Protein AF-A0A395GVX5-F1 (afdb_monomer_lite)

Organism: NCBI:txid1448316

pLDDT: mean 80.96, std 16.21, range [42.03, 97.31]

Radius of gyration: 19.04 Å; chains: 1; bounding box: 43×29×64 Å

Structure (mmCIF, N/CA/C/O backbone):
data_AF-A0A395GVX5-F1
#
_entry.id   AF-A0A395GVX5-F1
#
loop_
_atom_site.group_PDB
_atom_site.id
_atom_site.type_symbol
_atom_site.label_atom_id
_atom_site.label_alt_id
_atom_site.label_comp_id
_atom_site.label_asym_id
_atom_site.label_entity_id
_atom_site.label_seq_id
_atom_site.pdbx_PDB_ins_code
_atom_site.Cartn_x
_atom_site.Cartn_y
_atom_site.Cartn_z
_atom_site.occupancy
_atom_site.B_iso_or_equiv
_atom_site.auth_seq_id
_atom_site.auth_comp_id
_atom_site.auth_asym_id
_atom_site.auth_atom_id
_atom_site.pdbx_PDB_model_num
ATOM 1 N N . MET A 1 1 ? 7.793 7.051 -9.175 1.00 59.38 1 MET A N 1
ATOM 2 C CA . MET A 1 1 ? 7.601 5.853 -8.317 1.00 59.38 1 MET A CA 1
ATOM 3 C C . MET A 1 1 ? 7.991 6.024 -6.845 1.00 59.38 1 MET A C 1
ATOM 5 O O . MET A 1 1 ? 7.392 5.343 -6.021 1.00 59.38 1 MET A O 1
ATOM 9 N N . LYS A 1 2 ? 8.926 6.912 -6.462 1.00 66.81 2 LYS A N 1
ATOM 10 C CA . LYS A 1 2 ? 9.374 7.057 -5.055 1.00 66.81 2 LYS A CA 1
ATOM 11 C C . LYS A 1 2 ? 8.249 7.344 -4.039 1.00 66.81 2 LYS A C 1
ATOM 13 O O . LYS A 1 2 ? 8.355 6.926 -2.895 1.00 66.81 2 LYS A O 1
ATOM 18 N N . ASN A 1 3 ? 7.146 7.959 -4.472 1.00 83.06 3 ASN A N 1
ATOM 19 C CA . ASN A 1 3 ? 6.045 8.360 -3.585 1.00 83.06 3 ASN A CA 1
ATOM 20 C C . ASN A 1 3 ? 4.983 7.269 -3.339 1.00 83.06 3 ASN A C 1
ATOM 22 O O . ASN A 1 3 ? 4.043 7.501 -2.583 1.00 83.06 3 ASN A O 1
ATOM 26 N N . HIS A 1 4 ? 5.107 6.082 -3.946 1.00 89.50 4 HIS A N 1
ATOM 27 C CA . HIS A 1 4 ? 4.132 5.007 -3.744 1.00 89.50 4 HIS A CA 1
ATOM 28 C C . HIS A 1 4 ? 4.193 4.446 -2.311 1.00 89.50 4 HIS A C 1
ATOM 30 O O . HIS A 1 4 ? 5.274 4.316 -1.734 1.00 89.50 4 HIS A O 1
ATOM 36 N N . VAL A 1 5 ? 3.044 4.076 -1.730 1.00 92.62 5 VAL A N 1
ATOM 37 C CA . VAL A 1 5 ? 2.957 3.599 -0.333 1.00 92.62 5 VAL A CA 1
ATOM 38 C C . VAL A 1 5 ? 3.856 2.387 -0.055 1.00 92.62 5 VAL A C 1
ATOM 40 O O . VAL A 1 5 ? 4.519 2.356 0.978 1.00 92.62 5 VAL A O 1
ATOM 43 N N . LEU A 1 6 ? 3.973 1.452 -1.005 1.00 92.75 6 LEU A N 1
ATOM 44 C CA . LEU A 1 6 ? 4.831 0.265 -0.865 1.00 92.75 6 LEU A CA 1
ATOM 45 C C . LEU A 1 6 ? 6.331 0.602 -0.807 1.00 92.75 6 LEU A C 1
ATOM 47 O O . LEU A 1 6 ? 7.104 -0.169 -0.251 1.00 92.75 6 LEU A O 1
ATOM 51 N N . ASN A 1 7 ? 6.739 1.758 -1.340 1.00 91.44 7 ASN A N 1
ATOM 52 C CA . ASN A 1 7 ? 8.127 2.222 -1.270 1.00 91.44 7 ASN A CA 1
ATOM 53 C C . ASN A 1 7 ? 8.412 2.972 0.037 1.00 91.44 7 ASN A C 1
ATOM 55 O O . ASN A 1 7 ? 9.521 2.901 0.556 1.00 91.44 7 ASN A O 1
ATOM 59 N N . ARG A 1 8 ? 7.408 3.668 0.586 1.00 90.31 8 ARG A N 1
ATOM 60 C CA . ARG A 1 8 ? 7.522 4.392 1.864 1.00 90.31 8 ARG A CA 1
ATOM 61 C C . ARG A 1 8 ? 7.484 3.463 3.076 1.00 90.31 8 ARG A C 1
ATOM 63 O O . ARG A 1 8 ? 8.057 3.796 4.106 1.00 90.31 8 ARG A O 1
ATOM 70 N N . LEU A 1 9 ? 6.827 2.308 2.952 1.00 91.31 9 LEU A N 1
ATOM 71 C CA . LEU A 1 9 ? 6.644 1.333 4.029 1.00 91.31 9 LEU A CA 1
ATOM 72 C C . LEU A 1 9 ? 7.238 -0.035 3.648 1.00 91.31 9 LEU A C 1
ATOM 74 O O . LEU A 1 9 ? 6.489 -0.985 3.414 1.00 91.31 9 LEU A O 1
ATOM 78 N N . PRO A 1 10 ? 8.576 -0.170 3.580 1.00 84.38 10 PRO A N 1
ATOM 79 C CA . PRO A 1 10 ? 9.216 -1.390 3.086 1.00 84.38 10 PRO A CA 1
ATOM 80 C C . PRO A 1 10 ? 9.261 -2.538 4.108 1.00 84.38 10 PRO A C 1
ATOM 82 O O . PRO A 1 10 ? 9.534 -3.671 3.726 1.00 84.38 10 PRO A O 1
ATOM 85 N N . ALA A 1 11 ? 9.040 -2.272 5.401 1.00 89.44 11 ALA A N 1
ATOM 86 C CA . ALA A 1 11 ? 9.133 -3.302 6.439 1.00 89.44 11 ALA A CA 1
ATOM 87 C C . ALA A 1 11 ? 7.862 -4.174 6.494 1.00 89.44 11 ALA A C 1
ATOM 89 O O . ALA A 1 11 ? 6.826 -3.697 6.959 1.00 89.44 11 ALA A O 1
ATOM 90 N N . SER A 1 12 ? 7.967 -5.434 6.053 1.00 89.69 12 SER A N 1
ATOM 91 C CA . SER A 1 12 ? 6.895 -6.449 6.074 1.00 89.69 12 SER A CA 1
ATOM 92 C C . SER A 1 12 ? 6.559 -6.952 7.480 1.00 89.69 12 SER A C 1
ATOM 94 O O . SER A 1 12 ? 5.416 -7.287 7.782 1.00 89.69 12 SER A O 1
ATOM 96 N N . GLU A 1 13 ? 7.532 -6.968 8.387 1.00 90.81 13 GLU A N 1
ATOM 97 C CA . GLU A 1 13 ? 7.324 -7.477 9.751 1.00 90.81 13 GLU A CA 1
ATOM 98 C C . GLU A 1 13 ? 6.543 -6.493 10.640 1.00 90.81 13 GLU A C 1
ATOM 100 O O . GLU A 1 13 ? 6.041 -6.850 11.703 1.00 90.81 13 GLU A O 1
ATOM 105 N N . SER A 1 14 ? 6.401 -5.236 10.204 1.00 93.31 14 SER A N 1
ATOM 106 C CA . SER A 1 14 ? 5.676 -4.211 10.953 1.00 93.31 14 SER A CA 1
ATOM 107 C C . SER A 1 14 ? 4.174 -4.311 10.702 1.00 93.31 14 SER A C 1
ATOM 109 O O . SER A 1 14 ? 3.669 -3.897 9.656 1.00 93.31 14 SER A O 1
ATOM 111 N N . LEU A 1 15 ? 3.426 -4.768 11.710 1.00 91.81 15 LEU A N 1
ATOM 112 C CA . LEU A 1 15 ? 1.962 -4.779 11.659 1.00 91.81 15 LEU A CA 1
ATOM 113 C C . LEU A 1 15 ? 1.387 -3.385 11.356 1.00 91.81 15 LEU A C 1
ATOM 115 O O . LEU A 1 15 ? 0.422 -3.267 10.603 1.00 91.81 15 LEU A O 1
ATOM 119 N N . ALA A 1 16 ? 1.991 -2.321 11.892 1.00 92.50 16 ALA A N 1
ATOM 120 C CA . ALA A 1 16 ? 1.568 -0.950 11.623 1.00 92.50 16 ALA A CA 1
ATOM 121 C C . ALA A 1 16 ? 1.698 -0.586 10.137 1.00 92.50 16 ALA A C 1
ATOM 123 O O . ALA A 1 16 ? 0.778 0.007 9.571 1.00 92.50 16 ALA A O 1
ATOM 124 N N . HIS A 1 17 ? 2.795 -0.989 9.488 1.00 94.25 17 HIS A N 1
ATOM 125 C CA . HIS A 1 17 ? 2.986 -0.776 8.053 1.00 94.25 17 HIS A CA 1
ATOM 126 C C . HIS A 1 17 ? 1.974 -1.574 7.235 1.00 94.25 17 HIS A C 1
ATOM 128 O O . HIS A 1 17 ? 1.337 -1.019 6.338 1.00 94.25 17 HIS A O 1
ATOM 134 N N . ASN A 1 18 ? 1.764 -2.841 7.593 1.00 95.19 18 ASN A N 1
ATOM 135 C CA . ASN A 1 18 ? 0.826 -3.723 6.902 1.00 95.19 18 ASN A CA 1
ATOM 136 C C . ASN A 1 18 ? -0.593 -3.159 6.969 1.00 95.19 18 ASN A C 1
ATOM 138 O O . ASN A 1 18 ? -1.286 -3.060 5.959 1.00 95.19 18 ASN A O 1
ATOM 142 N N . VAL A 1 19 ? -1.011 -2.701 8.150 1.00 94.69 19 VAL A N 1
ATOM 143 C CA . VAL A 1 19 ? -2.326 -2.087 8.344 1.00 94.69 19 VAL A CA 1
ATOM 144 C C . VAL A 1 19 ? -2.437 -0.753 7.615 1.00 94.69 19 VAL A C 1
ATOM 146 O O . VAL A 1 19 ? -3.494 -0.454 7.061 1.00 94.69 19 VAL A O 1
ATOM 149 N N . HIS A 1 20 ? -1.369 0.044 7.553 1.00 95.00 20 HIS A N 1
ATOM 150 C CA . HIS A 1 20 ? -1.375 1.276 6.764 1.00 95.00 20 HIS A CA 1
ATOM 151 C C . HIS A 1 20 ? -1.548 0.997 5.270 1.00 95.00 20 HIS A C 1
ATOM 153 O O . HIS A 1 20 ? -2.357 1.652 4.622 1.00 95.00 20 HIS A O 1
ATOM 159 N N . ILE A 1 21 ? -0.884 -0.024 4.728 1.00 95.31 21 ILE A N 1
ATOM 160 C CA . ILE A 1 21 ? -1.074 -0.455 3.335 1.00 95.31 21 ILE A CA 1
ATOM 161 C C . ILE A 1 21 ? -2.491 -1.008 3.121 1.00 95.31 21 ILE A C 1
ATOM 163 O O . ILE A 1 21 ? -3.134 -0.685 2.122 1.00 95.31 21 ILE A O 1
ATOM 167 N N . LEU A 1 22 ? -3.040 -1.767 4.076 1.00 95.69 22 LEU A N 1
ATOM 168 C CA . LEU A 1 22 ? -4.428 -2.237 4.010 1.00 95.69 22 LEU A CA 1
ATOM 169 C C . LEU A 1 22 ? -5.437 -1.080 3.944 1.00 95.69 22 LEU A C 1
ATOM 171 O O . LEU A 1 22 ? -6.472 -1.239 3.302 1.00 95.69 22 LEU A O 1
ATOM 175 N N . LYS A 1 23 ? -5.151 0.091 4.533 1.00 94.50 23 LYS A N 1
ATOM 176 C CA . LYS A 1 23 ? -5.996 1.292 4.376 1.00 94.50 23 LYS A CA 1
ATOM 177 C C . LYS A 1 23 ? -6.013 1.816 2.937 1.00 94.50 23 LYS A C 1
ATOM 179 O O . LYS A 1 23 ? -7.034 2.343 2.507 1.00 94.50 23 LYS A O 1
ATOM 184 N N . TYR A 1 24 ? -4.922 1.647 2.188 1.00 93.94 24 TYR A N 1
ATOM 185 C CA . TYR A 1 24 ? -4.872 1.991 0.763 1.00 93.94 24 TYR A CA 1
ATOM 186 C C . TYR A 1 24 ? -5.654 0.997 -0.101 1.00 93.94 24 TYR A C 1
ATOM 188 O O . TYR A 1 24 ? -6.373 1.419 -1.004 1.00 93.94 24 TYR A O 1
ATOM 196 N N . ILE A 1 25 ? -5.535 -0.305 0.182 1.00 94.00 25 ILE A N 1
ATOM 197 C CA . ILE A 1 25 ? -6.162 -1.372 -0.620 1.00 94.00 25 ILE A CA 1
ATOM 198 C C . ILE A 1 25 ? -7.657 -1.524 -0.292 1.00 94.00 25 ILE A C 1
ATOM 200 O O . ILE A 1 25 ? -8.484 -1.672 -1.190 1.00 94.00 25 ILE A O 1
ATOM 204 N N . PHE A 1 26 ? -8.028 -1.452 0.990 1.00 94.19 26 PHE A N 1
ATOM 205 C CA . PHE A 1 26 ? -9.395 -1.656 1.486 1.00 94.19 26 PHE A CA 1
ATOM 206 C C . PHE A 1 26 ? -9.944 -0.438 2.254 1.00 94.19 26 PHE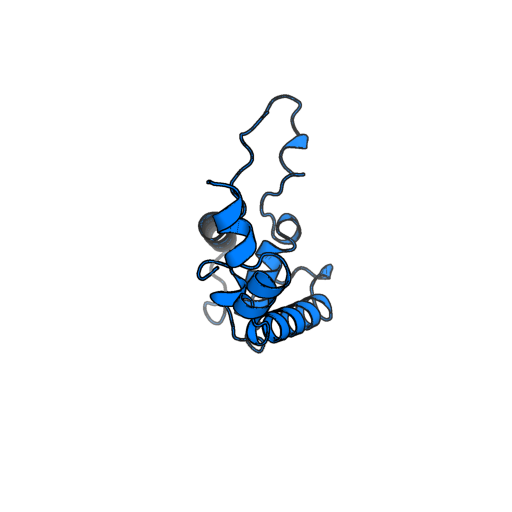 A C 1
ATOM 208 O O . PHE A 1 26 ? -10.442 -0.599 3.373 1.00 94.19 26 PHE A O 1
ATOM 215 N N . PRO A 1 27 ? -9.935 0.775 1.670 1.00 92.25 27 PRO A N 1
ATOM 216 C CA . PRO A 1 27 ? -10.282 2.018 2.366 1.00 92.25 27 PRO A CA 1
ATOM 217 C C . PRO A 1 27 ? -11.642 1.951 3.075 1.00 92.25 27 PRO A C 1
ATOM 219 O O . PRO A 1 27 ? -11.751 2.294 4.252 1.00 92.25 27 PRO A O 1
ATOM 222 N N . LYS A 1 28 ? -12.658 1.377 2.417 1.00 90.38 28 LYS A N 1
ATOM 223 C CA . LYS A 1 28 ? -14.019 1.254 2.963 1.00 90.38 28 LYS A CA 1
ATOM 224 C C . LYS A 1 28 ? -14.085 0.445 4.267 1.00 90.38 28 LYS A C 1
ATOM 226 O O . LYS A 1 28 ? -14.898 0.757 5.130 1.00 90.38 28 LYS A O 1
ATOM 231 N N . GLN A 1 29 ? -13.229 -0.568 4.447 1.00 90.75 29 GLN A N 1
ATOM 232 C CA . GLN A 1 29 ? -13.184 -1.364 5.688 1.00 90.75 29 GLN A CA 1
ATOM 233 C C . GLN A 1 29 ? -12.630 -0.563 6.877 1.00 90.75 29 GLN A C 1
ATOM 235 O O . GLN A 1 29 ? -12.897 -0.903 8.027 1.00 90.75 29 GLN A O 1
ATOM 240 N N . PHE A 1 30 ? -11.894 0.514 6.598 1.00 90.94 30 PHE A N 1
ATOM 241 C CA . PHE A 1 30 ? -11.367 1.456 7.585 1.00 90.94 30 PHE A CA 1
ATOM 242 C C . PHE A 1 30 ? -12.194 2.747 7.676 1.00 90.94 30 PHE A C 1
ATOM 244 O O . PHE A 1 30 ? -11.767 3.695 8.330 1.00 90.94 30 PHE A O 1
ATOM 251 N N . GLY A 1 31 ? -13.370 2.793 7.038 1.00 88.31 31 GLY A N 1
ATOM 252 C CA . GLY A 1 31 ? -14.224 3.983 7.008 1.00 88.31 31 GLY A CA 1
ATOM 253 C C . GLY A 1 31 ? -13.680 5.122 6.142 1.00 88.31 31 GLY A C 1
ATOM 254 O O . GLY A 1 31 ? -14.133 6.252 6.285 1.00 88.31 31 GLY A O 1
ATOM 255 N N . LEU A 1 32 ? -12.715 4.834 5.267 1.00 89.94 32 LEU A N 1
ATOM 256 C CA . LEU A 1 32 ? -12.169 5.783 4.302 1.00 89.94 32 LEU A CA 1
ATOM 257 C C . LEU A 1 32 ? -13.008 5.770 3.016 1.00 89.94 32 LEU A C 1
ATOM 259 O O . LEU A 1 32 ? -13.599 4.752 2.637 1.00 89.94 32 LEU A O 1
ATOM 263 N N . HIS A 1 33 ? -13.028 6.904 2.330 1.00 88.88 33 HIS A N 1
ATOM 264 C CA . HIS A 1 33 ? -13.742 7.135 1.087 1.00 88.88 33 HIS A CA 1
ATOM 265 C C . HIS A 1 33 ? -13.130 6.336 -0.073 1.00 88.88 33 HIS A C 1
ATOM 267 O O . HIS A 1 33 ? -11.909 6.242 -0.237 1.00 88.88 33 HIS A O 1
ATOM 273 N N . ASN A 1 34 ? -13.975 5.796 -0.949 1.00 87.06 34 ASN A N 1
ATOM 274 C CA . ASN A 1 34 ? -13.549 5.223 -2.224 1.00 87.06 34 ASN A CA 1
ATOM 275 C C . ASN A 1 34 ? -14.446 5.692 -3.378 1.00 87.06 34 ASN A C 1
ATOM 277 O O . ASN A 1 34 ? -15.431 6.387 -3.159 1.00 87.06 34 ASN A O 1
ATOM 281 N N . ILE A 1 35 ? -14.123 5.284 -4.606 1.00 81.62 35 ILE A N 1
ATOM 282 C CA . ILE A 1 35 ? -14.907 5.627 -5.808 1.00 81.62 35 ILE A CA 1
ATOM 283 C C . ILE A 1 35 ? -16.371 5.166 -5.746 1.00 81.62 35 ILE A C 1
ATOM 285 O O . ILE A 1 35 ? -17.211 5.674 -6.474 1.00 81.62 35 ILE A O 1
ATOM 289 N N . PHE A 1 36 ? -16.684 4.207 -4.874 1.00 79.12 36 PHE A N 1
ATOM 290 C CA . PHE A 1 36 ? -18.030 3.673 -4.688 1.00 79.12 36 PHE A CA 1
ATOM 291 C C . PHE A 1 36 ? -18.772 4.337 -3.518 1.00 79.12 36 PHE A C 1
ATOM 293 O O . PHE A 1 36 ? -19.904 3.961 -3.230 1.00 79.12 36 PHE A O 1
ATOM 300 N N . SER A 1 37 ? -18.146 5.282 -2.808 1.00 73.06 37 SER A N 1
ATOM 301 C CA . SER A 1 37 ? -18.757 5.996 -1.682 1.00 73.06 37 SER A CA 1
ATOM 302 C C . SER A 1 37 ? -19.632 7.165 -2.146 1.00 73.06 37 SER A C 1
ATOM 304 O O . SER A 1 37 ? -20.688 7.395 -1.556 1.00 73.06 37 SER A O 1
ATOM 306 N N . SER A 1 38 ? -19.239 7.862 -3.217 1.00 63.28 38 SER A N 1
ATOM 307 C CA . SER A 1 38 ? -19.921 9.056 -3.744 1.00 63.28 38 SER A CA 1
ATOM 308 C C . SER A 1 38 ? -21.226 8.764 -4.495 1.00 63.28 38 SER A C 1
ATOM 310 O O . SER A 1 38 ? -22.025 9.666 -4.697 1.00 63.28 38 SER A O 1
ATOM 312 N N . LEU A 1 39 ? -21.502 7.505 -4.846 1.00 59.66 39 LEU A N 1
ATOM 313 C CA . LEU A 1 39 ? -22.719 7.103 -5.574 1.00 59.66 39 LEU A CA 1
ATOM 314 C C . LEU A 1 39 ? -24.003 7.149 -4.723 1.00 59.66 39 LEU A C 1
ATOM 316 O O . LEU A 1 39 ? -25.086 6.848 -5.216 1.00 59.66 39 LEU A O 1
ATOM 320 N N . SER A 1 40 ? -23.888 7.486 -3.438 1.00 56.69 40 SER A N 1
ATOM 321 C CA . SER A 1 40 ? -24.983 7.394 -2.463 1.00 56.69 40 SER A CA 1
ATOM 322 C C . SER A 1 40 ? -25.930 8.606 -2.476 1.00 56.69 40 SER A C 1
ATOM 324 O O . SER A 1 40 ? -26.968 8.560 -1.822 1.00 56.69 40 SER A O 1
ATOM 326 N N . GLY A 1 41 ? -25.597 9.680 -3.200 1.00 54.47 41 GLY A N 1
ATOM 327 C CA . GLY A 1 41 ? -26.441 10.866 -3.360 1.00 54.47 41 GLY A CA 1
ATOM 328 C C . GLY A 1 41 ? -26.568 11.224 -4.836 1.00 54.47 41 GLY A C 1
ATOM 329 O O . GLY A 1 41 ? -25.567 11.482 -5.490 1.00 54.47 41 GLY A O 1
ATOM 330 N N . GLY A 1 42 ? -27.791 11.233 -5.379 1.00 54.91 42 GLY A N 1
ATOM 331 C CA . GLY A 1 42 ? -28.090 11.486 -6.803 1.00 54.91 42 GLY A CA 1
ATOM 332 C C . GLY A 1 42 ? -27.726 12.883 -7.339 1.00 54.91 42 GLY A C 1
ATOM 333 O O . GLY A 1 42 ? -28.056 13.211 -8.473 1.00 54.91 42 GLY A O 1
ATOM 334 N N . GLN A 1 43 ? -27.043 13.694 -6.544 1.00 51.22 43 GLN A N 1
ATOM 335 C CA . GLN A 1 43 ? -26.361 14.919 -6.926 1.00 51.22 43 GLN A CA 1
ATOM 336 C C . GLN A 1 43 ? -24.989 14.812 -6.288 1.00 51.22 43 GLN A C 1
ATOM 338 O O . GLN A 1 43 ? -24.908 14.898 -5.074 1.00 51.22 43 GLN A O 1
ATOM 343 N N . ASP A 1 44 ? -23.964 14.506 -7.072 1.00 50.06 44 ASP A N 1
ATOM 344 C CA . ASP A 1 44 ? -22.604 15.007 -6.879 1.00 50.06 44 ASP A CA 1
ATOM 345 C C . ASP A 1 44 ? -21.693 14.246 -7.842 1.00 50.06 44 ASP A C 1
ATOM 347 O O . ASP A 1 44 ? -21.118 13.199 -7.538 1.00 50.06 44 ASP A O 1
ATOM 351 N N . MET A 1 45 ? -21.499 14.832 -9.025 1.00 55.59 45 MET A N 1
ATOM 352 C C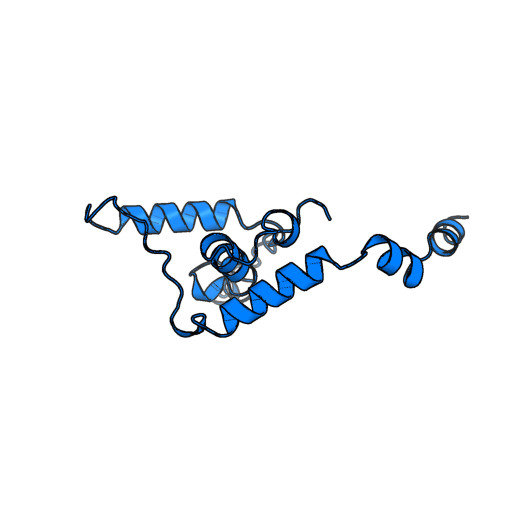A . MET A 1 45 ? -20.251 14.663 -9.767 1.00 55.59 45 MET A CA 1
ATOM 353 C C . MET A 1 45 ? -19.126 15.326 -8.955 1.00 55.59 45 MET A C 1
ATOM 355 O O . MET A 1 45 ? -18.550 16.325 -9.384 1.00 55.59 45 MET A O 1
ATOM 359 N N . GLN A 1 46 ? -18.831 14.828 -7.746 1.00 58.22 46 GLN A N 1
ATOM 360 C CA . GLN A 1 46 ? -17.621 15.249 -7.053 1.00 58.22 46 GLN A CA 1
ATOM 361 C C . GLN A 1 46 ? -16.443 14.920 -7.978 1.00 58.22 46 GLN A C 1
ATOM 363 O O . GLN A 1 46 ? -16.384 13.797 -8.495 1.00 58.22 46 GLN A O 1
ATOM 368 N N . PRO A 1 47 ? -15.510 15.861 -8.207 1.00 61.81 47 PRO A N 1
ATOM 369 C CA . PRO A 1 47 ? -14.305 15.554 -8.956 1.00 61.81 47 PRO A CA 1
ATOM 370 C C . PRO A 1 47 ? -13.641 14.340 -8.307 1.00 61.81 47 PRO A C 1
ATOM 372 O O . PRO A 1 47 ? -13.499 14.293 -7.082 1.00 61.81 47 PRO A O 1
ATOM 375 N N . PHE A 1 48 ? -13.303 13.335 -9.124 1.00 65.12 48 PHE A N 1
ATOM 376 C CA . PHE A 1 48 ? -12.625 12.125 -8.665 1.00 65.12 48 PHE A CA 1
ATOM 377 C C . PHE A 1 48 ? -11.459 12.536 -7.768 1.00 65.12 48 PHE A C 1
ATOM 379 O O . PHE A 1 48 ? -10.513 13.179 -8.220 1.00 65.12 48 PHE A O 1
ATOM 386 N N . LYS A 1 49 ? -11.559 12.210 -6.477 1.00 73.44 49 LYS A N 1
ATOM 387 C CA . LYS A 1 49 ? -10.518 12.563 -5.518 1.00 73.44 49 LYS A CA 1
ATOM 388 C C . LYS A 1 49 ? -9.242 11.823 -5.912 1.00 73.44 49 LYS A C 1
ATOM 390 O O . LYS A 1 49 ? -9.306 10.643 -6.255 1.00 73.44 49 LYS A O 1
ATOM 395 N N . ASP A 1 50 ? -8.097 12.496 -5.858 1.00 78.81 50 ASP A N 1
ATOM 396 C CA . ASP A 1 50 ? -6.822 11.828 -6.100 1.00 78.81 50 ASP A CA 1
ATOM 397 C C . ASP A 1 50 ? -6.571 10.807 -4.980 1.00 78.81 50 ASP A C 1
ATOM 399 O O . ASP A 1 50 ? -6.389 11.158 -3.814 1.00 78.81 50 ASP A O 1
ATOM 403 N N . TYR A 1 51 ? -6.613 9.524 -5.337 1.00 82.50 51 TYR A N 1
ATOM 404 C CA . TYR A 1 51 ? -6.386 8.418 -4.412 1.00 82.50 51 TYR A CA 1
ATOM 405 C C . TYR A 1 51 ? -4.928 7.942 -4.392 1.00 82.50 51 TYR A C 1
ATOM 407 O O . TYR A 1 51 ? -4.637 6.957 -3.708 1.00 82.50 51 TYR A O 1
ATOM 415 N N . ALA A 1 52 ? -4.015 8.612 -5.107 1.00 83.81 52 ALA A N 1
ATOM 416 C CA . ALA A 1 52 ? -2.591 8.286 -5.090 1.00 83.81 52 ALA A CA 1
ATOM 417 C C . ALA A 1 52 ? -1.964 8.517 -3.705 1.00 83.81 52 ALA A C 1
ATOM 419 O O . ALA A 1 52 ? -1.103 7.743 -3.280 1.00 83.81 52 ALA A O 1
ATOM 420 N N . SER A 1 53 ? -2.426 9.537 -2.972 1.00 85.88 53 SER A N 1
ATOM 421 C CA . SER A 1 53 ? -2.055 9.792 -1.577 1.00 85.88 53 SER A CA 1
ATOM 422 C C . SER A 1 53 ? -3.296 9.862 -0.693 1.00 85.88 53 SER A C 1
ATOM 424 O O . SER A 1 53 ? -4.208 10.643 -0.940 1.00 85.88 53 SER A O 1
ATOM 426 N N . ARG A 1 54 ? -3.317 9.057 0.373 1.00 90.31 54 ARG A N 1
ATOM 427 C CA . ARG A 1 54 ? -4.411 9.006 1.361 1.00 90.31 54 ARG A CA 1
ATOM 428 C C . ARG A 1 54 ? -3.968 9.434 2.757 1.00 90.31 54 ARG A C 1
ATOM 430 O O . ARG A 1 54 ? -4.704 9.247 3.719 1.00 90.31 54 ARG A O 1
ATOM 437 N N . GLU A 1 55 ? -2.761 9.981 2.893 1.00 91.88 55 GLU A N 1
ATOM 438 C CA . GLU A 1 55 ? -2.157 10.251 4.206 1.00 91.88 55 GLU A CA 1
ATOM 439 C C . GLU A 1 55 ? -2.976 11.228 5.051 1.00 91.88 55 GLU A C 1
ATOM 441 O O . GLU A 1 55 ? -3.215 10.968 6.228 1.00 91.88 55 GLU A O 1
ATOM 446 N N . GLU A 1 56 ? -3.465 12.313 4.449 1.00 90.69 56 GLU A N 1
ATOM 447 C CA . GLU A 1 56 ? -4.295 13.292 5.153 1.00 90.69 56 GLU A CA 1
ATOM 448 C C . GLU A 1 56 ? -5.619 12.671 5.622 1.00 90.69 56 GLU A C 1
ATOM 450 O O . GLU A 1 56 ? -6.028 12.833 6.771 1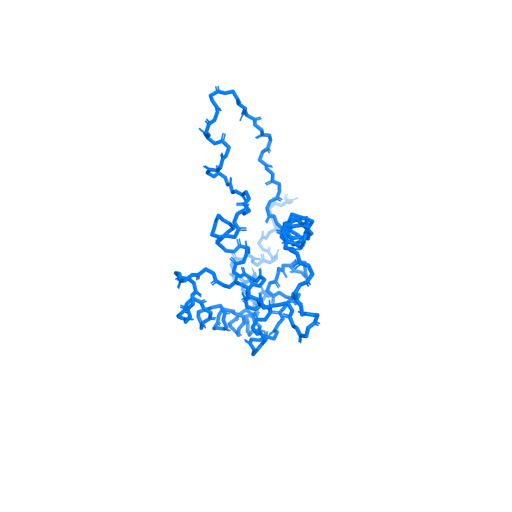.00 90.69 56 GLU A O 1
ATOM 455 N N . GLU A 1 57 ? -6.260 11.889 4.751 1.00 90.62 57 GLU A N 1
ATOM 456 C CA . GLU A 1 57 ? -7.502 11.180 5.054 1.00 90.62 57 GLU A CA 1
ATOM 457 C C . GLU A 1 57 ? -7.314 10.188 6.213 1.00 90.62 57 GLU A C 1
ATOM 459 O O . GLU A 1 57 ? -8.091 10.175 7.169 1.00 90.62 57 GLU A O 1
ATOM 464 N N . ILE A 1 58 ? -6.238 9.397 6.162 1.00 92.25 58 ILE A N 1
ATOM 465 C CA . ILE A 1 58 ? -5.879 8.424 7.196 1.00 92.25 58 ILE A CA 1
ATOM 466 C C . ILE A 1 58 ? -5.578 9.128 8.525 1.00 92.25 58 ILE A C 1
ATOM 468 O O . ILE A 1 58 ? -6.028 8.664 9.577 1.00 92.25 58 ILE A O 1
ATOM 472 N N . ALA A 1 59 ? -4.846 10.244 8.495 1.00 91.75 59 ALA A N 1
ATOM 473 C CA . ALA A 1 59 ? -4.529 11.027 9.685 1.00 91.75 59 ALA A CA 1
ATOM 474 C C . ALA A 1 59 ? -5.794 11.623 10.321 1.00 91.75 59 ALA A C 1
ATOM 476 O O . ALA A 1 59 ? -5.973 11.550 11.538 1.00 91.75 59 ALA A O 1
ATOM 477 N N . ASN A 1 60 ? -6.707 12.157 9.509 1.00 90.06 60 ASN A N 1
ATOM 478 C CA . ASN A 1 60 ? -7.976 12.706 9.984 1.00 90.06 60 ASN A CA 1
ATOM 479 C C . ASN A 1 60 ? -8.873 11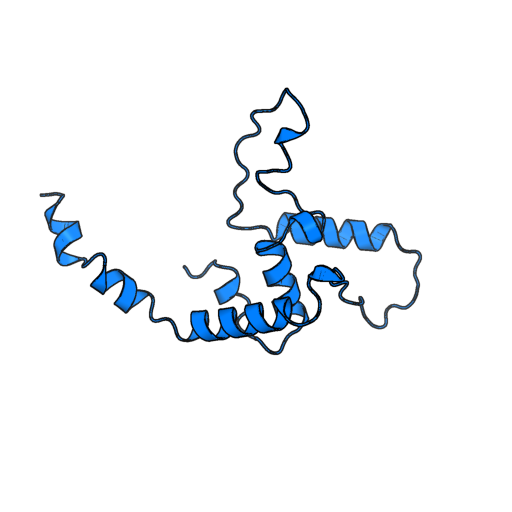.616 10.590 1.00 90.06 60 ASN A C 1
ATOM 481 O O . ASN A 1 60 ? -9.431 11.811 11.672 1.00 90.06 60 ASN A O 1
ATOM 485 N N . ALA A 1 61 ? -8.945 10.436 9.966 1.00 87.06 61 ALA A N 1
ATOM 486 C CA . ALA A 1 61 ? -9.673 9.293 10.514 1.00 87.06 61 ALA A CA 1
ATOM 487 C C . ALA A 1 61 ? -9.098 8.820 11.864 1.00 87.06 61 ALA A C 1
ATOM 489 O O . ALA A 1 61 ? -9.857 8.506 12.783 1.00 87.06 61 ALA A O 1
ATOM 490 N N . ALA A 1 62 ? -7.768 8.815 12.019 1.00 85.75 62 ALA A N 1
ATOM 491 C CA . ALA A 1 62 ? -7.121 8.479 13.287 1.00 85.75 62 ALA A CA 1
ATOM 492 C C . ALA A 1 62 ? -7.478 9.487 14.393 1.00 85.75 62 ALA A C 1
ATOM 494 O O . ALA A 1 62 ? -7.896 9.081 15.478 1.00 85.75 62 ALA A O 1
ATOM 495 N N . LYS A 1 63 ? -7.410 10.796 14.108 1.00 85.81 63 LYS A N 1
ATOM 496 C CA . LYS A 1 63 ? -7.806 11.859 15.053 1.00 85.81 63 LYS A CA 1
ATOM 497 C C . LYS A 1 63 ? -9.259 11.702 15.521 1.00 85.81 63 LYS A C 1
ATOM 499 O O . LYS A 1 63 ? -9.530 11.765 16.718 1.00 85.81 63 LYS A O 1
ATOM 504 N N . LEU A 1 64 ? -10.182 11.431 14.593 1.00 82.62 64 LEU A N 1
ATOM 505 C CA . LEU A 1 64 ? -11.603 11.201 14.894 1.00 82.62 64 LEU A CA 1
ATOM 506 C C . LEU A 1 64 ? -11.846 9.936 15.731 1.00 82.62 64 LEU A C 1
ATOM 508 O O . LEU A 1 64 ? -12.789 9.882 16.519 1.00 82.62 64 LEU A O 1
ATOM 512 N N . ALA A 1 65 ? -11.022 8.900 15.565 1.00 76.88 65 ALA A N 1
ATOM 513 C CA . ALA A 1 65 ? -11.106 7.694 16.381 1.00 76.88 65 ALA A CA 1
ATOM 514 C C . ALA A 1 65 ? -10.616 7.932 17.820 1.00 76.88 65 ALA A C 1
ATOM 516 O O . ALA A 1 65 ? -11.164 7.335 18.749 1.00 76.88 65 ALA A O 1
ATOM 517 N N . HIS A 1 66 ? -9.624 8.809 18.007 1.00 69.81 66 HIS A N 1
ATOM 518 C CA . HIS A 1 66 ? -9.115 9.192 19.325 1.00 69.81 66 HIS A CA 1
ATOM 519 C C . HIS A 1 66 ? -10.084 10.093 20.098 1.00 69.81 66 HIS A C 1
ATOM 521 O O . HIS A 1 66 ? -10.255 9.890 21.295 1.00 69.81 66 HIS A O 1
ATOM 527 N N . SER A 1 67 ? -10.780 11.025 19.437 1.00 68.75 67 SER A N 1
ATOM 528 C CA . SER A 1 67 ? -11.730 11.925 20.114 1.00 68.75 67 SER A CA 1
ATOM 529 C C . SER A 1 67 ? -12.997 11.232 20.634 1.00 68.75 67 SER A C 1
ATOM 531 O O . SER A 1 67 ? -13.642 11.737 21.547 1.00 68.75 67 SER A O 1
ATOM 533 N N . LYS A 1 68 ? -13.355 10.064 20.082 1.00 65.19 68 LYS A N 1
ATOM 534 C CA . LYS A 1 68 ? -14.538 9.282 20.487 1.00 65.19 68 LYS A CA 1
ATOM 535 C C . LYS A 1 68 ? -14.278 8.286 21.620 1.00 65.19 68 LYS A C 1
ATOM 537 O O . LYS A 1 68 ? -15.224 7.649 22.080 1.00 65.19 68 LYS A O 1
ATOM 542 N N . ARG A 1 69 ? -13.025 8.098 22.050 1.00 59.88 69 ARG A N 1
ATOM 543 C CA . ARG A 1 69 ? -12.690 7.199 23.163 1.00 59.88 69 ARG A CA 1
ATOM 544 C C . ARG A 1 69 ? -12.479 8.020 24.441 1.00 59.88 69 ARG A C 1
ATOM 546 O O . ARG A 1 69 ? -11.666 8.942 24.412 1.00 59.88 69 ARG A O 1
ATOM 553 N N . PRO A 1 70 ? -13.150 7.703 25.565 1.00 50.38 70 PRO A N 1
ATOM 554 C CA . PRO A 1 70 ? -12.716 8.218 26.859 1.00 50.38 70 PRO A CA 1
ATOM 555 C C . PRO A 1 70 ? -11.285 7.728 27.126 1.00 50.38 70 PRO A C 1
ATOM 557 O O . PRO A 1 70 ? -10.917 6.642 26.677 1.00 50.38 70 PRO A O 1
ATOM 560 N N . LYS A 1 71 ? -10.480 8.553 27.808 1.00 49.12 71 LYS A N 1
ATOM 561 C CA . LYS A 1 71 ? -9.076 8.297 28.170 1.00 49.12 71 LYS A CA 1
ATOM 562 C C . LYS A 1 71 ? -8.935 6.969 28.9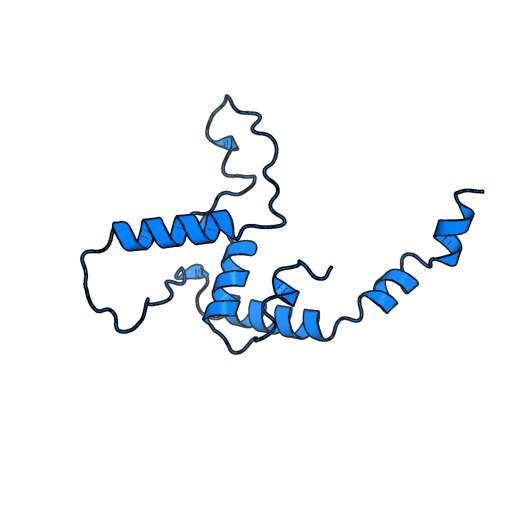33 1.00 49.12 71 LYS A C 1
ATOM 564 O O . LYS A 1 71 ? -8.964 6.956 30.156 1.00 49.12 71 LYS A O 1
ATOM 569 N N . ALA A 1 72 ? -8.813 5.857 28.221 1.00 45.16 72 ALA A N 1
ATOM 570 C CA . ALA A 1 72 ? -8.477 4.560 28.781 1.00 45.16 72 ALA A CA 1
ATOM 571 C C . ALA A 1 72 ? -7.152 4.116 28.158 1.00 45.16 72 ALA A C 1
ATOM 573 O O . ALA A 1 72 ? -7.095 3.829 26.963 1.00 45.16 72 ALA A O 1
ATOM 574 N N . ASP A 1 73 ? -6.134 4.131 29.018 1.00 42.38 73 ASP A N 1
ATOM 575 C CA . ASP A 1 73 ? -4.809 3.518 28.913 1.00 42.38 73 ASP A CA 1
ATOM 576 C C . ASP A 1 73 ? -3.955 3.901 27.682 1.00 42.38 73 ASP A C 1
ATOM 578 O O . ASP A 1 73 ? -4.096 3.377 26.578 1.00 42.38 73 ASP A O 1
ATOM 582 N N . GLU A 1 74 ? -3.023 4.834 27.903 1.00 48.50 74 GLU A N 1
ATOM 583 C CA . GLU A 1 74 ? -2.011 5.331 26.954 1.00 48.50 74 GLU A CA 1
ATOM 584 C C . GLU A 1 74 ? -0.933 4.296 26.572 1.00 48.50 74 GLU A C 1
ATOM 586 O O . GLU A 1 74 ? 0.061 4.637 25.937 1.00 48.50 74 GLU A O 1
ATOM 591 N N . SER A 1 75 ? -1.086 3.023 26.933 1.00 43.75 75 SER A N 1
ATOM 592 C CA . SER A 1 75 ? 0.003 2.046 26.826 1.00 43.75 75 SER A CA 1
ATOM 593 C C . SER A 1 75 ? 0.136 1.336 25.474 1.00 43.75 75 SER A C 1
ATOM 595 O O . SER A 1 75 ? 1.132 0.654 25.270 1.00 43.75 75 SER A O 1
ATOM 597 N N . ASN A 1 76 ? -0.791 1.504 24.524 1.00 46.25 76 ASN A N 1
ATOM 598 C CA . ASN A 1 76 ? -0.584 1.228 23.092 1.00 46.25 76 ASN A CA 1
ATOM 599 C C . ASN A 1 76 ? -1.872 1.568 22.324 1.00 46.25 76 ASN A C 1
ATOM 601 O O . ASN A 1 76 ? -2.923 1.005 22.648 1.00 46.25 76 ASN A O 1
ATOM 605 N N . PRO A 1 77 ? -1.860 2.413 21.274 1.00 53.84 77 PRO A N 1
ATOM 606 C CA . PRO A 1 77 ? -3.023 2.550 20.408 1.00 53.84 77 PRO A CA 1
ATOM 607 C C . PRO A 1 77 ? -3.230 1.217 19.684 1.00 53.84 77 PRO A C 1
ATOM 609 O O . PRO A 1 77 ? -2.605 0.948 18.661 1.00 53.84 77 PRO A O 1
ATOM 612 N N . LEU A 1 78 ? -4.083 0.355 20.245 1.00 61.97 78 LEU A N 1
ATOM 613 C CA . LEU A 1 78 ? -4.371 -0.968 19.706 1.00 61.97 78 LEU A CA 1
ATOM 614 C C . LEU A 1 78 ? -4.775 -0.811 18.234 1.00 61.97 78 LEU A C 1
ATOM 616 O O . LEU A 1 78 ? -5.835 -0.249 17.928 1.00 61.97 78 LEU A O 1
ATOM 620 N N . ILE A 1 79 ? -3.905 -1.257 17.324 1.00 73.19 79 ILE A N 1
ATOM 621 C CA . ILE A 1 79 ? -4.105 -1.134 15.882 1.00 73.19 79 ILE A CA 1
ATOM 622 C C . ILE A 1 79 ? -5.343 -1.959 15.529 1.00 73.19 79 ILE A C 1
ATOM 624 O O . ILE A 1 79 ? -5.308 -3.188 15.473 1.00 73.19 79 ILE A O 1
ATOM 628 N N . LYS A 1 80 ? -6.480 -1.285 15.335 1.00 83.25 80 LYS A N 1
ATOM 629 C CA . LYS A 1 80 ? -7.754 -1.961 15.089 1.00 83.25 80 LYS A CA 1
ATOM 630 C C . LYS A 1 80 ? -7.813 -2.428 13.639 1.00 83.25 80 LYS A C 1
ATOM 632 O O . LYS A 1 80 ? -8.114 -1.647 12.739 1.00 83.25 80 LYS A O 1
ATOM 637 N N . VAL A 1 81 ? -7.561 -3.715 13.431 1.00 88.38 81 VAL A N 1
ATOM 638 C CA . VAL A 1 81 ? -7.740 -4.375 12.133 1.00 88.38 81 VAL A CA 1
ATOM 639 C C . VAL A 1 81 ? -9.166 -4.927 12.044 1.00 88.38 81 VAL A C 1
ATOM 641 O O . VAL A 1 81 ? -9.572 -5.674 12.941 1.00 88.38 81 VAL A O 1
ATOM 644 N N . PRO A 1 82 ? -9.953 -4.585 11.006 1.00 91.00 82 PRO A N 1
ATOM 645 C CA . PRO A 1 82 ? -11.264 -5.189 10.773 1.00 91.00 82 PRO A CA 1
ATOM 646 C C . PRO A 1 82 ? -11.165 -6.716 10.720 1.00 91.00 82 PRO A C 1
ATOM 648 O O . PRO A 1 82 ? -10.256 -7.234 10.080 1.00 91.00 82 PRO A O 1
ATOM 651 N N . LYS A 1 83 ? -12.112 -7.441 11.336 1.00 90.81 83 LYS A N 1
ATOM 652 C CA . LYS A 1 83 ? -12.084 -8.918 11.442 1.00 90.81 83 LYS A CA 1
ATOM 653 C C . LYS A 1 83 ? -11.814 -9.619 10.104 1.00 90.81 83 LYS A C 1
ATOM 655 O O . LYS A 1 83 ? -11.025 -10.548 10.049 1.00 90.81 83 LYS A O 1
ATOM 660 N N . ARG A 1 84 ? -12.417 -9.125 9.016 1.00 90.81 84 ARG A N 1
ATOM 661 C CA . ARG A 1 84 ? -12.250 -9.668 7.656 1.00 90.81 84 ARG A CA 1
ATOM 662 C C . ARG A 1 84 ? -10.819 -9.552 7.113 1.00 90.81 84 ARG A C 1
ATOM 664 O O . ARG A 1 84 ? -10.455 -10.294 6.213 1.00 90.81 84 ARG A O 1
ATOM 671 N N . LEU A 1 85 ? -10.040 -8.599 7.617 1.00 93.69 85 LEU A N 1
ATOM 672 C CA . LEU A 1 85 ? -8.668 -8.330 7.185 1.00 93.69 85 LEU A CA 1
ATOM 673 C C . LEU A 1 85 ? -7.621 -8.866 8.172 1.00 93.69 85 LEU A C 1
ATOM 675 O O . LEU A 1 85 ? -6.434 -8.612 7.994 1.00 93.69 85 LEU A O 1
ATOM 679 N N . GLN A 1 86 ? -8.037 -9.575 9.221 1.00 90.88 86 GLN A N 1
ATOM 680 C CA . GLN A 1 86 ? -7.113 -10.252 10.129 1.00 90.88 86 GLN A CA 1
ATOM 681 C C . GLN A 1 86 ? -6.592 -11.544 9.476 1.00 90.88 86 GLN A C 1
ATOM 683 O O . GLN A 1 86 ? -7.313 -12.196 8.722 1.00 90.88 86 GLN A O 1
ATOM 688 N N . GLY A 1 87 ? -5.338 -11.910 9.752 1.00 92.56 87 GLY A N 1
ATOM 689 C CA . GLY A 1 87 ? -4.707 -13.114 9.197 1.00 92.56 87 GLY A CA 1
ATOM 690 C C . GLY A 1 87 ? -4.277 -12.936 7.739 1.00 92.56 87 GLY A C 1
ATOM 691 O O . GLY A 1 87 ? -3.441 -12.086 7.443 1.00 92.56 87 GLY A O 1
ATOM 692 N N . GLN A 1 88 ? -4.873 -13.705 6.824 1.00 95.12 88 GLN A N 1
ATOM 693 C CA . GLN A 1 88 ? -4.399 -13.868 5.442 1.00 95.12 88 GLN A CA 1
ATOM 694 C C . GLN A 1 88 ? -4.209 -12.550 4.673 1.00 95.12 88 GLN A C 1
ATOM 696 O O . GLN A 1 88 ? -3.278 -12.418 3.884 1.00 95.12 88 GLN A O 1
ATOM 701 N N . ALA A 1 89 ? -5.062 -11.544 4.889 1.00 95.94 89 ALA A N 1
ATOM 702 C CA . ALA A 1 89 ? -4.900 -10.257 4.210 1.00 95.94 89 ALA A CA 1
ATOM 703 C C . ALA A 1 89 ? -3.596 -9.543 4.614 1.00 95.94 89 ALA A C 1
ATOM 705 O O . ALA A 1 89 ? -2.979 -8.885 3.778 1.00 95.94 89 ALA A O 1
ATOM 706 N N . ILE A 1 90 ? -3.162 -9.693 5.869 1.00 95.25 90 ILE A N 1
ATOM 707 C CA . ILE A 1 90 ? -1.877 -9.169 6.346 1.00 95.25 90 ILE A CA 1
ATOM 708 C C . ILE A 1 90 ? -0.736 -9.932 5.671 1.00 95.25 90 ILE A C 1
ATOM 710 O O . ILE A 1 90 ? 0.153 -9.296 5.112 1.00 95.25 90 ILE A O 1
ATOM 714 N N . GLU A 1 91 ? -0.799 -11.264 5.635 1.00 96.00 91 GLU A N 1
ATOM 715 C CA . GLU A 1 91 ? 0.216 -12.108 4.981 1.00 96.00 91 GLU A CA 1
ATOM 716 C C . GLU A 1 91 ? 0.381 -11.762 3.494 1.00 96.00 91 GLU A C 1
ATOM 718 O O . GLU A 1 91 ? 1.496 -11.633 2.987 1.00 96.00 91 GLU A O 1
ATOM 723 N N . LEU A 1 92 ? -0.728 -11.536 2.783 1.00 97.31 92 LEU A N 1
ATOM 724 C CA . LEU A 1 92 ? -0.702 -11.118 1.381 1.00 97.31 92 LEU A CA 1
ATOM 725 C C . LEU A 1 92 ? -0.052 -9.743 1.201 1.00 97.31 92 LEU A C 1
ATOM 727 O O . LEU A 1 92 ? 0.688 -9.538 0.238 1.00 97.31 92 LEU A O 1
ATOM 731 N N . VAL A 1 93 ? -0.288 -8.803 2.120 1.00 96.38 93 VAL A N 1
ATOM 732 C CA . VAL A 1 93 ? 0.369 -7.488 2.090 1.00 96.38 93 VAL A CA 1
ATOM 733 C C . VAL A 1 93 ? 1.870 -7.612 2.339 1.00 96.38 93 VAL A C 1
ATOM 735 O O . VAL A 1 93 ? 2.645 -6.978 1.626 1.00 96.38 93 VAL A O 1
ATOM 738 N N . GLN A 1 94 ? 2.292 -8.482 3.256 1.00 96.06 94 GLN A N 1
ATOM 739 C CA . GLN A 1 94 ? 3.710 -8.768 3.493 1.00 96.06 94 GLN A CA 1
ATOM 740 C C . GLN A 1 94 ? 4.383 -9.341 2.243 1.00 96.06 94 GLN A C 1
ATOM 742 O O . GLN A 1 94 ? 5.441 -8.870 1.818 1.00 96.06 94 GLN A O 1
ATOM 747 N N . GLN A 1 95 ? 3.744 -10.319 1.594 1.00 96.44 95 GLN A N 1
ATOM 748 C CA . GLN A 1 95 ? 4.225 -10.872 0.328 1.00 96.44 95 GLN A CA 1
ATOM 749 C C . GLN A 1 95 ? 4.282 -9.806 -0.773 1.00 96.44 95 GLN A C 1
ATOM 751 O O . GLN A 1 95 ? 5.249 -9.764 -1.536 1.00 96.44 95 GLN A O 1
ATOM 756 N N . LEU A 1 96 ? 3.282 -8.924 -0.848 1.00 95.56 96 LEU A N 1
ATOM 757 C CA . LEU A 1 96 ? 3.251 -7.818 -1.802 1.00 95.56 96 LEU A CA 1
ATOM 758 C C . LEU A 1 96 ? 4.403 -6.834 -1.565 1.00 95.56 96 LEU A C 1
ATOM 760 O O . LEU A 1 96 ? 5.075 -6.464 -2.526 1.00 95.56 96 LEU A O 1
ATOM 764 N N . GLN A 1 97 ? 4.671 -6.443 -0.316 1.00 95.31 97 GLN A N 1
ATOM 765 C CA . GLN A 1 97 ? 5.814 -5.587 0.021 1.00 95.31 97 GLN A CA 1
ATOM 766 C C . GLN A 1 97 ? 7.135 -6.239 -0.392 1.00 95.31 97 GLN A C 1
ATOM 768 O O . GLN A 1 97 ? 7.957 -5.601 -1.053 1.00 95.31 97 GLN A O 1
ATOM 773 N N . ASN A 1 98 ? 7.311 -7.524 -0.071 1.00 94.81 98 ASN A N 1
ATOM 774 C CA . ASN A 1 98 ? 8.512 -8.270 -0.432 1.00 94.81 98 ASN A CA 1
ATOM 775 C C . ASN A 1 98 ? 8.698 -8.335 -1.950 1.00 94.81 98 ASN A C 1
ATOM 777 O O . ASN A 1 98 ? 9.787 -8.055 -2.446 1.00 94.81 98 ASN A O 1
ATOM 781 N N . ARG A 1 99 ? 7.644 -8.625 -2.716 1.00 94.69 99 ARG A N 1
ATOM 782 C CA . ARG A 1 99 ? 7.709 -8.638 -4.186 1.00 94.69 99 ARG A CA 1
ATOM 783 C C . ARG A 1 99 ? 7.998 -7.253 -4.764 1.00 94.69 99 ARG A C 1
ATOM 785 O O . ARG A 1 99 ? 8.855 -7.141 -5.632 1.00 94.69 99 ARG A O 1
ATOM 792 N N . ASN A 1 100 ? 7.351 -6.203 -4.256 1.00 93.88 100 ASN A N 1
ATOM 793 C CA . ASN A 1 100 ? 7.597 -4.818 -4.672 1.00 93.88 100 ASN A CA 1
ATOM 794 C C . ASN A 1 100 ? 9.067 -4.420 -4.460 1.00 93.88 100 ASN A C 1
ATOM 796 O O . ASN A 1 100 ? 9.667 -3.823 -5.347 1.00 93.88 100 ASN A O 1
ATOM 800 N N . LYS A 1 101 ? 9.666 -4.798 -3.321 1.00 91.38 101 LYS A N 1
ATOM 801 C CA . LYS A 1 101 ? 11.077 -4.516 -3.007 1.00 91.38 101 LYS A CA 1
ATOM 802 C C . LYS A 1 101 ? 12.052 -5.162 -3.997 1.00 91.38 101 LYS A C 1
ATOM 804 O O . LYS A 1 101 ? 13.064 -4.554 -4.327 1.00 91.38 101 LYS A O 1
ATOM 809 N N . HIS A 1 102 ? 11.759 -6.378 -4.454 1.00 92.06 102 HIS A N 1
ATOM 810 C CA . HIS A 1 102 ? 12.610 -7.109 -5.400 1.00 92.06 102 HIS A CA 1
ATOM 811 C C . HIS A 1 102 ? 12.264 -6.820 -6.870 1.00 92.06 102 HIS A C 1
ATOM 813 O O . HIS A 1 102 ? 12.951 -7.299 -7.770 1.00 92.06 102 HIS A O 1
ATOM 819 N N . CYS A 1 103 ? 11.210 -6.044 -7.140 1.00 92.19 103 CYS A N 1
ATOM 820 C CA . CYS A 1 103 ? 10.800 -5.725 -8.498 1.00 92.19 103 CYS A CA 1
ATOM 821 C C . CYS A 1 103 ? 11.741 -4.680 -9.111 1.00 92.19 103 CYS A C 1
ATOM 823 O O . CYS A 1 103 ? 11.794 -3.527 -8.675 1.00 92.19 103 CYS A O 1
ATOM 825 N N . SER A 1 104 ? 12.465 -5.068 -10.163 1.00 92.94 104 SER A N 1
ATOM 826 C CA . SER A 1 104 ? 13.254 -4.121 -10.946 1.00 92.94 104 SER A CA 1
ATOM 827 C C . SER A 1 104 ? 12.364 -3.375 -11.937 1.00 92.94 104 SER A C 1
ATOM 829 O O . SER A 1 104 ? 12.265 -3.727 -13.111 1.00 92.94 104 SER A O 1
ATOM 831 N N . TYR A 1 105 ? 11.708 -2.321 -11.454 1.00 90.94 105 TYR A N 1
ATOM 832 C CA . TYR A 1 105 ? 10.821 -1.509 -12.286 1.00 90.94 105 TYR A CA 1
ATOM 833 C C . TYR A 1 105 ? 11.521 -0.888 -13.501 1.00 90.94 105 TYR A C 1
ATOM 835 O O . TYR A 1 105 ? 10.869 -0.669 -14.513 1.00 90.94 105 TYR A O 1
ATOM 843 N N . VAL A 1 106 ? 12.830 -0.621 -13.423 1.00 91.00 106 VAL A N 1
ATOM 844 C CA . VAL A 1 106 ? 13.606 -0.090 -14.557 1.00 91.00 106 VAL A CA 1
ATOM 845 C C . VAL A 1 106 ? 13.676 -1.108 -15.692 1.00 91.00 106 VAL A C 1
ATOM 847 O O . VAL A 1 106 ? 13.303 -0.773 -16.807 1.00 91.00 106 VAL A O 1
ATOM 850 N N . HIS A 1 107 ? 14.064 -2.356 -15.402 1.00 93.75 107 HIS A N 1
ATOM 851 C CA . HIS A 1 107 ? 14.092 -3.415 -16.417 1.00 93.75 107 HIS A CA 1
ATOM 852 C C . HIS A 1 107 ? 12.693 -3.717 -16.962 1.00 93.75 107 HIS A C 1
ATOM 854 O O . HIS A 1 107 ? 12.541 -3.975 -18.149 1.00 93.75 107 HIS A O 1
ATOM 860 N N . LEU A 1 108 ? 11.660 -3.659 -16.113 1.00 92.94 108 LEU A N 1
ATOM 861 C CA . LEU A 1 108 ? 10.280 -3.851 -16.556 1.00 92.94 108 LEU A CA 1
ATOM 862 C C . LEU A 1 108 ? 9.850 -2.747 -17.536 1.00 92.94 108 LEU A C 1
ATOM 864 O O . LEU A 1 108 ? 9.255 -3.041 -18.568 1.00 92.94 108 LEU A O 1
ATOM 868 N N . LEU A 1 109 ? 10.164 -1.485 -17.229 1.00 91.31 109 LEU A N 1
ATOM 869 C CA . LEU A 1 109 ? 9.876 -0.362 -18.120 1.00 91.31 109 LEU A CA 1
ATOM 870 C C . LEU A 1 109 ? 10.645 -0.477 -19.433 1.00 91.31 109 LEU A C 1
ATOM 872 O O . LEU A 1 109 ? 10.035 -0.294 -20.475 1.00 91.31 109 LEU A O 1
ATOM 876 N N . ASP A 1 110 ? 11.931 -0.816 -19.388 1.00 91.56 110 ASP A N 1
ATOM 877 C CA . ASP A 1 110 ? 12.755 -0.967 -20.589 1.00 91.56 110 ASP A CA 1
ATOM 878 C C . ASP A 1 110 ? 12.266 -2.114 -21.486 1.00 91.56 110 ASP A C 1
ATOM 880 O O . ASP A 1 110 ? 12.193 -1.967 -22.698 1.00 91.56 110 ASP A O 1
ATOM 884 N N . TYR A 1 111 ? 11.823 -3.225 -20.891 1.00 92.25 111 TYR A N 1
ATOM 885 C CA . TYR A 1 111 ? 11.281 -4.360 -21.635 1.00 92.25 111 TYR A CA 1
ATOM 886 C C . TYR A 1 111 ? 9.964 -4.034 -22.359 1.00 92.25 111 TYR A C 1
ATOM 888 O O . TYR A 1 111 ? 9.791 -4.399 -23.520 1.00 92.25 111 TYR A O 1
ATOM 896 N N . TYR A 1 112 ? 9.019 -3.365 -21.685 1.00 91.81 112 TYR A N 1
ATOM 897 C CA . TYR A 1 112 ? 7.695 -3.074 -22.261 1.00 91.81 112 TYR A CA 1
ATOM 898 C C . TYR A 1 112 ? 7.628 -1.751 -23.033 1.00 91.81 112 TYR A C 1
ATOM 900 O O . TYR A 1 112 ? 6.789 -1.601 -23.918 1.00 91.81 112 TYR A O 1
ATOM 908 N N . CYS A 1 113 ? 8.470 -0.781 -22.688 1.00 90.44 113 CYS A N 1
ATOM 909 C CA . CYS A 1 113 ? 8.547 0.531 -23.322 1.00 90.44 113 CYS A CA 1
ATOM 910 C C . CYS A 1 113 ? 10.020 0.962 -23.437 1.00 90.44 113 CYS A C 1
ATOM 912 O O . CYS A 1 113 ? 10.466 1.852 -22.700 1.00 90.44 113 CYS A O 1
ATOM 914 N N . PRO A 1 114 ? 10.786 0.338 -24.354 1.00 88.81 114 PRO A N 1
ATOM 915 C CA . PRO A 1 114 ? 12.177 0.701 -24.564 1.00 88.81 114 PRO A CA 1
ATOM 916 C C . PRO A 1 114 ? 12.263 2.172 -24.966 1.00 88.81 114 PRO A C 1
ATOM 918 O O . PRO A 1 114 ? 11.551 2.636 -25.866 1.00 88.81 114 PRO A O 1
ATOM 921 N N . SER A 1 115 ? 13.152 2.916 -24.312 1.00 81.44 115 SER A N 1
ATOM 922 C CA . SER A 1 115 ? 13.344 4.348 -24.584 1.00 81.44 115 SER A CA 1
ATOM 923 C C . SER A 1 115 ? 13.634 4.632 -26.066 1.00 81.44 115 SER A C 1
ATOM 925 O O . SER A 1 115 ? 13.144 5.615 -26.621 1.00 81.44 115 SER A O 1
ATOM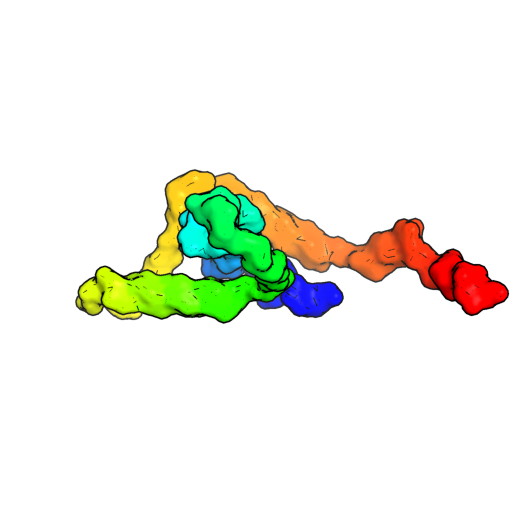 927 N N . GLU A 1 116 ? 14.330 3.714 -26.736 1.00 78.19 116 GLU A N 1
ATOM 928 C CA . GLU A 1 116 ? 14.670 3.760 -28.161 1.00 78.19 116 GLU A CA 1
ATOM 929 C C . GLU A 1 116 ? 13.446 3.833 -29.086 1.00 78.19 116 GLU A C 1
ATOM 931 O O . GLU A 1 116 ? 13.514 4.443 -30.153 1.00 78.19 116 GLU A O 1
ATOM 936 N N . VAL A 1 117 ? 12.323 3.232 -28.680 1.00 70.25 117 VAL A N 1
ATOM 937 C CA . VAL A 1 117 ? 11.065 3.244 -29.438 1.00 70.25 117 VAL A CA 1
ATOM 938 C C . VAL A 1 117 ? 10.295 4.532 -29.161 1.00 70.25 117 VAL A C 1
ATOM 940 O O . VAL A 1 117 ? 9.774 5.152 -30.083 1.00 70.25 117 VAL A O 1
ATOM 943 N N . CYS A 1 118 ? 10.276 4.986 -27.906 1.00 63.78 118 CYS A N 1
ATOM 944 C CA . CYS A 1 118 ? 9.492 6.149 -27.495 1.00 63.78 118 CYS A CA 1
ATOM 945 C C . CYS A 1 118 ? 10.033 7.463 -28.094 1.00 63.78 118 CYS A C 1
ATOM 947 O O . CYS A 1 118 ? 9.253 8.287 -28.576 1.00 63.78 118 CYS A O 1
ATOM 949 N N . PHE A 1 119 ? 11.361 7.627 -28.168 1.00 59.50 119 PHE A N 1
ATOM 950 C CA . PHE A 1 119 ? 11.991 8.814 -28.770 1.00 59.50 119 PHE A CA 1
ATOM 951 C C . PHE A 1 119 ? 11.884 8.878 -30.302 1.00 59.50 119 PHE A C 1
ATOM 953 O O . PHE A 1 119 ? 12.008 9.962 -30.866 1.00 59.50 119 PHE A O 1
ATOM 960 N N . ARG A 1 120 ? 11.616 7.758 -30.986 1.00 54.44 120 ARG A N 1
ATOM 961 C CA . ARG A 1 120 ? 11.446 7.723 -32.451 1.00 54.44 120 ARG A CA 1
ATOM 962 C C . ARG A 1 120 ? 10.050 8.130 -32.929 1.00 54.44 120 ARG A C 1
ATOM 964 O O . ARG A 1 120 ? 9.872 8.336 -34.117 1.00 54.44 120 ARG A O 1
ATOM 971 N N . SER A 1 121 ? 9.081 8.260 -32.027 1.00 52.47 121 SER A N 1
ATOM 972 C CA . SER A 1 121 ? 7.701 8.674 -32.346 1.00 52.47 121 SER A CA 1
ATOM 973 C C . SER A 1 121 ? 7.481 10.197 -32.306 1.00 52.47 121 SER A C 1
ATOM 975 O O . SER A 1 121 ? 6.361 10.655 -32.513 1.00 52.47 121 SER A O 1
ATOM 977 N N . LEU A 1 122 ? 8.521 10.976 -31.981 1.00 50.91 122 LEU A N 1
ATOM 978 C CA . LEU A 1 122 ? 8.486 12.443 -31.840 1.00 50.91 122 LEU A CA 1
ATOM 979 C C . LEU A 1 122 ? 9.367 13.175 -32.876 1.00 50.91 122 LEU A C 1
ATOM 981 O O . LEU A 1 122 ? 9.545 14.388 -32.771 1.00 50.91 122 LEU A O 1
ATOM 985 N N . LEU A 1 123 ? 9.898 12.445 -33.861 1.00 42.03 123 LEU A N 1
ATOM 986 C CA . LEU A 1 123 ? 10.587 12.940 -35.058 1.00 42.03 123 LEU A CA 1
ATOM 987 C C . LEU A 1 123 ? 9.914 12.333 -36.291 1.00 42.03 123 LEU A C 1
ATOM 989 O O . LEU A 1 123 ? 9.812 13.058 -37.302 1.00 42.03 123 LEU A O 1
#

Foldseek 3Di:
DCLALLNVLLDLVDPVSLLVVCCLVPVVLLVHDDPVNVVPDPDDPDPHDPSRDCPVVVVVSVVVVVVPDDPDDPPDPPSDDRPVCPDPVSVVSSVVSVCVVPDPVVVVCCVVPNPVVVVVVVD

Secondary structure (DSSP, 8-state):
-TTSHHHH---TT-HHHHHHHHHHH-GGGGT---TTTGGGSSS--------S--HHHHHHHHHHHHHTS----TT-------GGGSSHHHHHHHHHHHHHHH--HHHHHHHHS-HHHHGGG--

Sequence (123 aa):
MKNHVLNRLPASESLAHNVHILKYIFPKQFGLHNIFSSLSGGQDMQPFKDYASREEEIANAAKLAHSKRPKADESNPLIKVPKRLQGQAIELVQQLQNRNKHCSYVHLLDYYCPSEVCFRSLL